Protein AF-A0A966WQD5-F1 (afdb_monomer_lite)

Secondary structure (DSSP, 8-state):
-----PPPHHHHHHHHHHHHHHS-GGGGGGGS-TT-EEEE---TTS--EEEESHHHHHHHHHHS--S--PPTT----

pLDDT: mean 83.61, std 13.79, range [42.41, 97.31]

Radius of gyration: 16.54 Å; chains: 1; bounding box: 48×32×35 Å

Foldseek 3Di:
DDDPPDPPPVVVVVVLVVVCVPDDLVCNLVSDDQFDWDWDPPPPPNDTDIFTGSVRVSVVVVPDDPDDDDPPPDDDD

Structure (mmCIF, N/CA/C/O backbone):
data_AF-A0A966WQD5-F1
#
_entry.id   AF-A0A966WQD5-F1
#
loop_
_atom_site.group_PDB
_atom_site.id
_atom_site.type_symbol
_atom_site.label_atom_id
_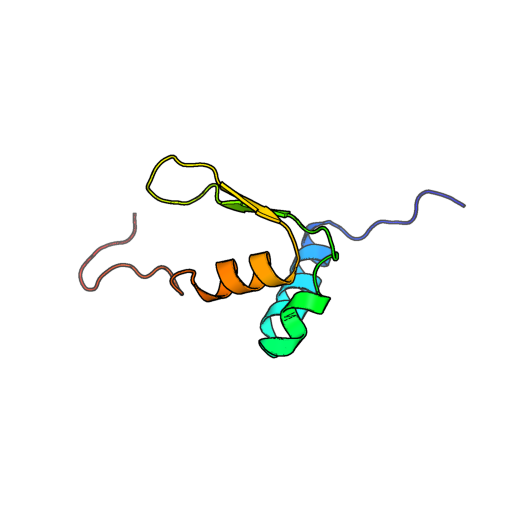atom_site.label_alt_id
_atom_site.label_comp_id
_atom_site.label_asym_id
_atom_site.label_entity_id
_atom_site.label_seq_id
_atom_site.pdbx_PDB_ins_code
_atom_site.Cartn_x
_atom_site.Cartn_y
_atom_site.Cartn_z
_atom_site.occupancy
_atom_site.B_iso_or_equiv
_atom_site.auth_seq_id
_atom_site.auth_comp_id
_atom_site.auth_asym_id
_atom_site.auth_atom_id
_atom_site.pdbx_PDB_model_num
ATOM 1 N N . MET A 1 1 ? 35.320 -5.581 -7.404 1.00 42.41 1 MET A N 1
ATOM 2 C CA . MET A 1 1 ? 34.138 -4.737 -7.672 1.00 42.41 1 MET A CA 1
ATOM 3 C C . MET A 1 1 ? 33.334 -4.735 -6.381 1.00 42.41 1 MET A C 1
ATOM 5 O O . MET A 1 1 ? 32.694 -5.732 -6.078 1.00 42.41 1 MET A O 1
ATOM 9 N N . ASN A 1 2 ? 33.560 -3.730 -5.533 1.00 45.44 2 ASN A N 1
ATOM 10 C CA . ASN A 1 2 ? 33.088 -3.713 -4.145 1.00 45.44 2 ASN A CA 1
ATOM 11 C C . ASN A 1 2 ? 31.571 -3.520 -4.078 1.00 45.44 2 ASN A C 1
ATOM 13 O O . ASN A 1 2 ? 30.994 -2.970 -5.013 1.00 45.44 2 ASN A O 1
ATOM 17 N N . ALA A 1 3 ? 30.961 -4.002 -2.989 1.00 55.91 3 ALA A N 1
ATOM 18 C CA . ALA A 1 3 ? 29.547 -3.850 -2.663 1.00 55.91 3 ALA A CA 1
ATOM 19 C C . ALA A 1 3 ? 29.052 -2.455 -3.067 1.00 55.91 3 ALA A C 1
ATOM 21 O O . ALA A 1 3 ? 29.504 -1.456 -2.513 1.00 55.91 3 ALA A O 1
ATOM 22 N N . ILE A 1 4 ? 28.211 -2.414 -4.102 1.00 60.59 4 ILE A N 1
ATOM 23 C CA . ILE A 1 4 ? 27.683 -1.181 -4.680 1.00 60.59 4 ILE A CA 1
ATOM 24 C C . ILE A 1 4 ? 27.068 -0.353 -3.561 1.00 60.59 4 ILE A C 1
ATOM 26 O O . ILE A 1 4 ? 26.293 -0.883 -2.764 1.00 60.59 4 ILE A O 1
ATOM 30 N N . ASP A 1 5 ? 27.459 0.917 -3.526 1.00 75.50 5 ASP A N 1
ATOM 31 C CA . ASP A 1 5 ? 26.948 1.977 -2.666 1.00 75.50 5 ASP A CA 1
ATOM 32 C C . ASP A 1 5 ? 25.414 1.985 -2.761 1.00 75.50 5 ASP A C 1
ATOM 34 O O . ASP A 1 5 ? 24.817 2.521 -3.698 1.00 75.50 5 ASP A O 1
ATOM 38 N N . LYS A 1 6 ? 24.764 1.218 -1.882 1.00 78.31 6 LYS A N 1
ATOM 39 C CA . LYS A 1 6 ? 23.322 1.009 -1.939 1.00 78.31 6 LYS A CA 1
ATOM 40 C C . LYS A 1 6 ? 22.692 2.315 -1.467 1.00 78.31 6 LYS A C 1
ATOM 42 O O . LYS A 1 6 ? 23.020 2.747 -0.360 1.00 78.31 6 LYS A O 1
ATOM 47 N N . PRO A 1 7 ? 21.786 2.930 -2.248 1.00 82.94 7 PRO A N 1
ATOM 48 C CA . PRO A 1 7 ? 21.093 4.121 -1.790 1.00 82.94 7 PRO A CA 1
ATOM 49 C C . PRO A 1 7 ? 20.451 3.846 -0.423 1.00 82.94 7 PRO A C 1
ATOM 51 O O . PRO A 1 7 ? 19.984 2.722 -0.178 1.00 82.94 7 PRO A O 1
ATOM 54 N N . PRO A 1 8 ? 20.436 4.842 0.480 1.00 92.38 8 PRO A N 1
ATOM 55 C CA . PRO A 1 8 ? 19.832 4.669 1.789 1.00 92.38 8 PRO A CA 1
ATOM 56 C C . PRO A 1 8 ? 18.383 4.214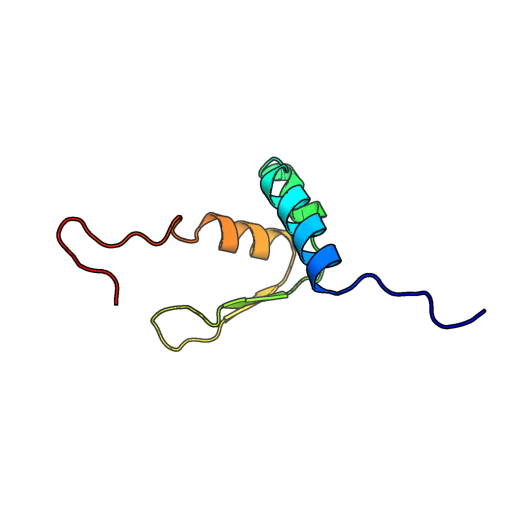 1.613 1.00 92.38 8 PRO A C 1
ATOM 58 O O . PRO A 1 8 ? 17.684 4.662 0.702 1.00 92.38 8 PRO A O 1
ATOM 61 N N . ALA A 1 9 ? 17.933 3.304 2.478 1.00 91.81 9 ALA A N 1
ATOM 62 C CA . ALA A 1 9 ? 16.606 2.697 2.368 1.00 91.81 9 ALA A CA 1
ATOM 63 C C . ALA A 1 9 ? 15.485 3.748 2.301 1.00 91.81 9 ALA A C 1
ATOM 65 O O . ALA A 1 9 ? 14.512 3.557 1.580 1.00 91.81 9 ALA A O 1
ATOM 66 N N . GLU A 1 10 ? 15.665 4.874 2.993 1.00 93.94 10 GLU A N 1
ATOM 67 C CA . GLU A 1 10 ? 14.765 6.026 2.952 1.00 93.94 10 GLU A CA 1
ATOM 68 C C . GLU A 1 10 ? 14.626 6.621 1.545 1.00 93.94 10 GLU A C 1
ATOM 70 O O . GLU A 1 10 ? 13.508 6.826 1.083 1.00 93.94 10 GLU A O 1
ATOM 75 N N . ALA A 1 11 ? 15.732 6.830 0.825 1.00 95.00 11 ALA A N 1
ATOM 76 C CA . ALA A 1 11 ? 15.691 7.379 -0.529 1.00 95.00 11 ALA A CA 1
ATOM 77 C C . ALA A 1 11 ? 14.993 6.424 -1.508 1.00 95.00 11 ALA A C 1
ATOM 79 O O . ALA A 1 11 ? 14.201 6.857 -2.343 1.00 95.00 11 ALA A O 1
ATOM 80 N N . VAL A 1 12 ? 15.240 5.117 -1.372 1.00 95.06 12 VAL A N 1
ATOM 81 C CA . VAL A 1 12 ? 14.565 4.091 -2.185 1.00 95.06 12 VAL A CA 1
ATOM 82 C C . VAL A 1 12 ? 13.065 4.061 -1.891 1.00 95.06 12 VAL A C 1
ATOM 84 O O . VAL A 1 12 ? 12.255 4.000 -2.813 1.00 95.06 12 VAL A O 1
ATOM 87 N N . ALA A 1 13 ? 12.687 4.123 -0.613 1.00 92.94 13 ALA A N 1
ATOM 88 C CA . ALA A 1 13 ? 11.290 4.128 -0.198 1.00 92.94 13 ALA A CA 1
ATOM 89 C C . ALA A 1 13 ? 10.558 5.392 -0.671 1.00 92.94 13 ALA A C 1
ATOM 91 O O . ALA A 1 13 ? 9.443 5.285 -1.177 1.00 92.94 13 ALA A O 1
ATOM 92 N N . ALA A 1 14 ? 11.191 6.565 -0.562 1.00 95.06 14 ALA A N 1
ATOM 93 C CA . ALA A 1 14 ? 10.640 7.827 -1.046 1.00 95.06 14 ALA A CA 1
ATOM 94 C C . ALA A 1 14 ? 10.389 7.780 -2.560 1.00 95.06 14 ALA A C 1
ATOM 96 O O . ALA A 1 14 ? 9.278 8.050 -3.008 1.00 95.06 14 ALA A O 1
ATOM 97 N N . GLN A 1 15 ? 11.375 7.320 -3.337 1.00 96.00 15 GLN A N 1
ATOM 98 C CA . GLN A 1 15 ? 11.232 7.168 -4.785 1.00 96.00 15 GLN A CA 1
ATOM 99 C C . GLN A 1 15 ? 10.088 6.214 -5.162 1.00 96.00 15 GLN A C 1
ATOM 101 O O . GLN A 1 15 ? 9.316 6.491 -6.081 1.00 96.00 15 GLN A O 1
ATOM 106 N N . TRP A 1 16 ? 9.974 5.081 -4.465 1.00 95.62 16 TRP A N 1
ATOM 107 C CA . TRP A 1 16 ? 8.887 4.132 -4.694 1.00 95.62 16 TRP A CA 1
ATOM 108 C C . TRP A 1 16 ? 7.521 4.740 -4.349 1.00 95.62 16 TRP A C 1
ATOM 110 O O . TRP A 1 16 ? 6.565 4.569 -5.106 1.00 95.62 16 TRP A O 1
ATOM 120 N N . LEU A 1 17 ? 7.430 5.482 -3.242 1.00 95.44 17 LEU A N 1
ATOM 121 C CA . LEU A 1 17 ? 6.194 6.122 -2.799 1.00 95.44 17 LEU A CA 1
ATOM 122 C C . LEU A 1 17 ? 5.730 7.196 -3.790 1.00 95.44 17 LEU A C 1
ATOM 124 O O . LEU A 1 17 ? 4.544 7.256 -4.115 1.00 95.44 17 LEU A O 1
ATOM 128 N N . ASP A 1 18 ? 6.657 7.993 -4.320 1.00 97.06 18 ASP A N 1
ATOM 129 C CA . ASP A 1 18 ? 6.368 8.982 -5.360 1.00 97.06 18 ASP A CA 1
ATOM 130 C C . ASP A 1 18 ? 5.827 8.310 -6.628 1.00 97.06 18 ASP A C 1
ATOM 132 O O . ASP A 1 18 ? 4.797 8.726 -7.167 1.00 97.06 18 ASP A O 1
ATOM 136 N N . ALA A 1 19 ? 6.459 7.217 -7.069 1.00 97.31 19 ALA A N 1
ATOM 137 C CA . ALA A 1 19 ? 5.986 6.436 -8.210 1.00 97.31 19 ALA A CA 1
ATOM 138 C C . ALA A 1 19 ? 4.590 5.837 -7.963 1.00 97.31 19 ALA A C 1
ATOM 140 O O . ALA A 1 19 ? 3.729 5.891 -8.841 1.00 97.31 19 ALA A O 1
ATOM 141 N N . PHE A 1 20 ? 4.336 5.308 -6.763 1.00 94.88 20 PHE A N 1
ATOM 142 C CA . PHE A 1 20 ? 3.037 4.750 -6.384 1.00 94.88 20 PHE A CA 1
ATOM 143 C C . PHE A 1 20 ? 1.927 5.805 -6.367 1.00 94.88 20 PHE A C 1
ATOM 145 O O . PHE A 1 20 ? 0.829 5.561 -6.878 1.00 94.88 20 PHE A O 1
ATOM 152 N N . ASN A 1 21 ? 2.217 6.989 -5.827 1.00 92.62 21 ASN A N 1
ATOM 153 C CA . ASN A 1 21 ? 1.272 8.100 -5.767 1.00 92.62 21 ASN A CA 1
ATOM 154 C C . ASN A 1 21 ? 0.961 8.673 -7.156 1.00 92.62 21 ASN A C 1
ATOM 156 O O . ASN A 1 21 ? -0.184 9.045 -7.416 1.00 92.62 21 ASN A O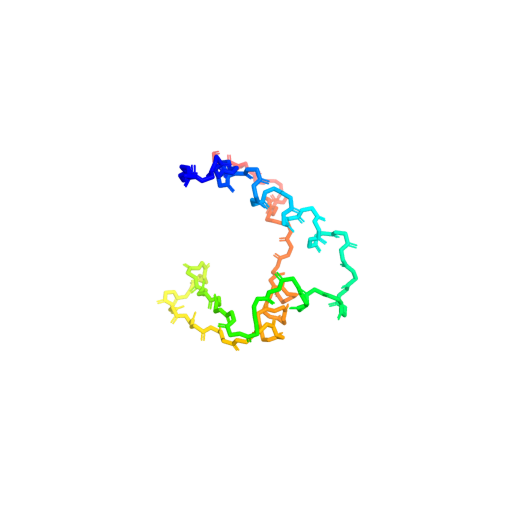 1
ATOM 160 N N . ALA A 1 22 ? 1.950 8.712 -8.052 1.00 95.94 22 ALA A N 1
ATOM 161 C CA . ALA A 1 22 ? 1.777 9.166 -9.429 1.00 95.94 22 ALA A CA 1
ATOM 162 C C . ALA A 1 22 ? 1.094 8.124 -10.337 1.00 95.94 22 ALA A C 1
ATOM 164 O O . ALA A 1 22 ? 0.500 8.484 -11.355 1.00 95.94 22 ALA A O 1
ATOM 165 N N . ALA A 1 23 ? 1.167 6.835 -9.995 1.00 96.44 23 ALA A N 1
ATOM 166 C CA . ALA A 1 23 ? 0.607 5.763 -10.807 1.00 96.44 23 ALA A CA 1
ATOM 167 C C . ALA A 1 23 ? -0.932 5.749 -10.793 1.00 96.44 23 ALA A C 1
ATOM 169 O O . ALA A 1 23 ? -1.585 5.792 -9.741 1.00 96.44 23 ALA A O 1
ATOM 170 N N . ALA A 1 24 ? -1.514 5.579 -11.984 1.00 95.88 24 ALA 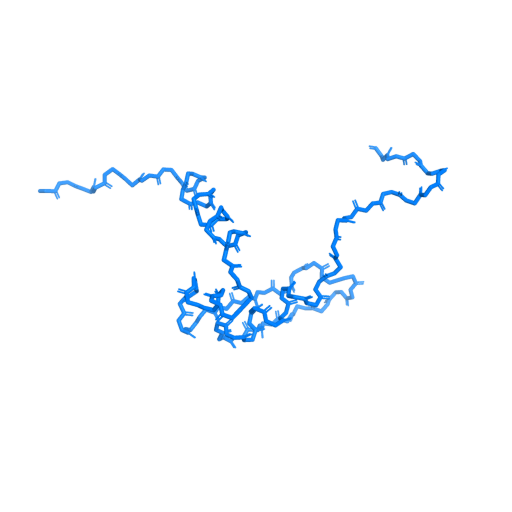A N 1
ATOM 171 C CA . ALA A 1 24 ? -2.933 5.277 -12.137 1.00 95.88 24 ALA A CA 1
ATOM 172 C C . ALA A 1 24 ? -3.289 3.964 -11.409 1.00 95.88 24 ALA A C 1
ATOM 174 O O . ALA A 1 24 ? -2.454 3.055 -11.374 1.00 95.88 24 ALA A O 1
ATOM 175 N N . PRO A 1 25 ? -4.519 3.804 -10.880 1.00 92.44 25 PRO A N 1
ATOM 176 C CA . PRO A 1 25 ? -4.904 2.609 -10.124 1.00 92.44 25 PRO A CA 1
ATOM 177 C C . PRO A 1 25 ? -4.599 1.283 -10.836 1.00 92.44 25 PRO A C 1
ATOM 179 O O . PRO A 1 25 ? -4.096 0.358 -10.207 1.00 92.44 25 PRO A O 1
ATOM 182 N N . SER A 1 26 ? -4.814 1.217 -12.153 1.00 92.88 26 SER A N 1
ATOM 183 C CA . SER A 1 26 ? -4.541 0.031 -12.977 1.00 92.88 26 SER A CA 1
ATOM 184 C C . SER A 1 26 ? -3.053 -0.300 -13.145 1.00 92.88 26 SER A C 1
ATOM 186 O O . SER A 1 26 ? -2.725 -1.416 -13.528 1.00 92.88 26 SER A O 1
ATOM 188 N N . ALA A 1 27 ? -2.149 0.648 -12.884 1.00 95.88 27 ALA A N 1
ATOM 189 C CA . ALA A 1 27 ? -0.704 0.480 -13.042 1.00 95.88 27 ALA A CA 1
ATOM 190 C C . ALA A 1 27 ? 0.019 0.174 -11.718 1.00 95.88 27 ALA A C 1
ATOM 192 O O . ALA A 1 27 ? 1.185 -0.214 -11.730 1.00 95.88 27 ALA A O 1
ATOM 193 N N . ARG A 1 28 ? -0.653 0.325 -10.569 1.00 94.88 28 ARG A N 1
ATOM 194 C CA . ARG A 1 28 ? -0.025 0.185 -9.243 1.00 94.88 28 ARG A CA 1
ATOM 195 C C . ARG A 1 28 ? 0.493 -1.220 -8.957 1.00 94.88 28 ARG A C 1
ATOM 197 O O . ARG A 1 28 ? 1.507 -1.346 -8.282 1.00 94.88 28 ARG A O 1
ATOM 204 N N . ALA A 1 29 ? -0.151 -2.260 -9.487 1.00 95.56 29 ALA A N 1
ATOM 205 C CA . ALA A 1 29 ? 0.284 -3.643 -9.281 1.00 95.56 29 ALA A CA 1
ATOM 206 C C . ALA A 1 29 ? 1.692 -3.900 -9.848 1.00 95.56 29 ALA A C 1
ATOM 208 O O . ALA A 1 29 ? 2.464 -4.647 -9.257 1.00 95.56 29 ALA A O 1
ATOM 209 N N . ALA A 1 30 ? 2.074 -3.206 -10.927 1.00 96.31 30 ALA A N 1
ATOM 210 C CA . ALA A 1 30 ? 3.396 -3.335 -11.541 1.00 96.31 30 ALA A CA 1
ATOM 211 C C . ALA A 1 30 ? 4.543 -2.767 -10.678 1.00 96.31 30 ALA A C 1
ATOM 213 O O . ALA A 1 30 ? 5.708 -3.018 -10.972 1.00 96.31 30 ALA A O 1
ATOM 214 N N . LEU A 1 31 ? 4.230 -2.007 -9.621 1.00 96.50 31 LEU A N 1
ATOM 215 C CA . LEU A 1 31 ? 5.214 -1.485 -8.664 1.00 96.50 31 LEU A CA 1
ATOM 216 C C . LEU A 1 31 ? 5.547 -2.478 -7.542 1.00 96.50 31 LEU A C 1
ATOM 218 O O . LEU A 1 31 ? 6.386 -2.181 -6.689 1.00 96.50 31 LEU A O 1
ATOM 222 N N . PHE A 1 32 ? 4.892 -3.638 -7.530 1.00 95.12 32 PHE A N 1
ATOM 223 C CA . PHE A 1 32 ? 5.155 -4.726 -6.601 1.00 95.12 32 PHE A CA 1
ATOM 224 C C . PHE A 1 32 ? 5.783 -5.911 -7.332 1.00 95.12 32 PHE A C 1
ATOM 226 O O . PHE A 1 32 ? 5.589 -6.111 -8.531 1.00 95.12 32 PHE A O 1
ATOM 233 N N . LEU A 1 33 ? 6.512 -6.738 -6.583 1.00 95.00 33 LEU A N 1
ATOM 234 C CA . LEU A 1 33 ? 6.871 -8.072 -7.053 1.00 95.00 33 LEU A CA 1
ATOM 235 C C . LEU A 1 33 ? 5.600 -8.917 -7.220 1.00 95.00 33 LEU A C 1
ATOM 237 O O . LEU A 1 33 ? 4.631 -8.743 -6.479 1.00 95.00 33 LEU A O 1
ATOM 241 N N . ALA A 1 34 ? 5.610 -9.851 -8.173 1.00 90.44 34 ALA A N 1
ATOM 242 C CA . ALA A 1 34 ? 4.459 -10.717 -8.436 1.00 90.44 34 ALA A CA 1
ATOM 243 C C . ALA A 1 34 ? 4.032 -11.516 -7.187 1.00 90.44 34 ALA A C 1
ATOM 245 O O . ALA A 1 34 ? 2.842 -11.712 -6.950 1.00 90.44 34 ALA A O 1
ATOM 246 N N . ASP A 1 35 ? 5.003 -11.910 -6.364 1.00 92.38 35 ASP A N 1
ATOM 247 C CA . ASP A 1 35 ? 4.857 -12.625 -5.096 1.00 92.38 35 ASP A CA 1
ATOM 248 C C . ASP A 1 35 ? 4.914 -11.696 -3.869 1.00 92.38 35 ASP A C 1
ATOM 250 O O . ASP A 1 35 ? 5.215 -12.134 -2.762 1.00 92.38 35 ASP A O 1
ATOM 254 N N . ALA A 1 36 ? 4.620 -10.402 -4.030 1.00 91.50 36 ALA A N 1
ATOM 255 C CA . ALA A 1 36 ? 4.606 -9.472 -2.908 1.00 91.50 36 ALA A CA 1
ATOM 256 C C . ALA A 1 36 ? 3.600 -9.891 -1.824 1.00 91.50 36 ALA A C 1
ATOM 258 O O . ALA A 1 36 ? 2.500 -10.370 -2.109 1.00 91.50 36 ALA A O 1
ATOM 259 N N . HIS A 1 37 ? 3.961 -9.635 -0.568 1.00 91.62 37 HIS A N 1
ATOM 260 C CA . HIS A 1 37 ? 3.114 -9.902 0.587 1.00 91.62 37 HIS A CA 1
ATOM 261 C C . HIS A 1 37 ? 2.918 -8.630 1.411 1.00 91.62 37 HIS A C 1
ATOM 263 O O . HIS A 1 37 ? 3.890 -7.973 1.783 1.00 91.62 37 HIS A O 1
ATOM 269 N N . ALA A 1 38 ? 1.670 -8.318 1.751 1.00 88.88 38 ALA A N 1
ATOM 270 C CA . ALA A 1 38 ? 1.339 -7.304 2.743 1.00 88.88 38 ALA A CA 1
ATOM 271 C C . ALA A 1 38 ? 0.861 -7.981 4.026 1.00 88.88 38 ALA A C 1
ATOM 273 O O . ALA A 1 38 ? 0.048 -8.907 3.994 1.00 88.88 38 ALA A O 1
ATOM 274 N N . ARG A 1 39 ? 1.362 -7.508 5.166 1.00 86.19 39 ARG A N 1
ATOM 275 C CA . ARG A 1 39 ? 0.843 -7.890 6.478 1.00 86.19 39 ARG A CA 1
ATOM 276 C C . ARG A 1 39 ? 0.051 -6.726 7.026 1.00 86.19 39 ARG A C 1
ATOM 278 O O . ARG A 1 39 ? 0.612 -5.654 7.245 1.00 86.19 39 ARG A O 1
ATOM 285 N N . ASP A 1 40 ? -1.234 -6.949 7.248 1.00 74.50 40 ASP A N 1
ATOM 286 C CA . ASP A 1 40 ? -2.033 -6.002 8.004 1.00 74.50 40 ASP A CA 1
ATOM 287 C C . ASP A 1 40 ? -1.690 -6.172 9.488 1.00 74.50 40 ASP A C 1
ATOM 289 O O . ASP A 1 40 ? -2.083 -7.146 10.129 1.00 74.50 40 ASP A O 1
ATOM 293 N N . VAL A 1 41 ? -0.857 -5.262 9.992 1.00 68.88 41 VAL A N 1
ATOM 294 C CA . VAL A 1 41 ? -0.434 -5.206 11.401 1.00 68.88 41 VAL A CA 1
ATOM 295 C C . VAL A 1 41 ? -1.195 -4.101 12.15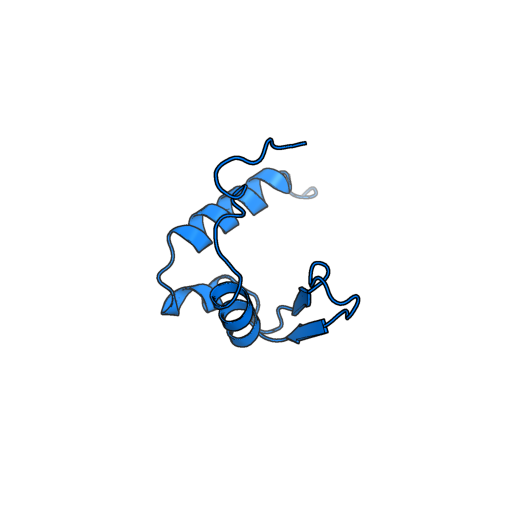0 1.00 68.88 41 VAL A C 1
ATOM 297 O O . VAL A 1 41 ? -1.058 -3.972 13.363 1.00 68.88 41 VAL A O 1
ATOM 300 N N . LEU A 1 42 ? -2.012 -3.302 11.450 1.00 60.91 42 LEU A N 1
ATOM 301 C CA . LEU A 1 42 ? -2.654 -2.099 11.994 1.00 60.91 42 LEU A CA 1
ATOM 302 C C . LEU A 1 42 ? -4.184 -2.169 12.027 1.00 60.91 42 LEU A C 1
ATOM 304 O O . LEU A 1 42 ? -4.834 -1.179 12.369 1.00 60.91 42 LEU A O 1
ATOM 308 N N . ALA A 1 43 ? -4.785 -3.319 11.739 1.00 50.53 43 ALA A N 1
ATOM 309 C CA . ALA A 1 43 ? -6.210 -3.481 11.937 1.00 50.53 43 ALA A CA 1
ATOM 310 C C . ALA A 1 43 ? -6.548 -3.471 13.434 1.00 50.53 43 ALA A C 1
ATOM 312 O O . ALA A 1 43 ? -6.085 -4.298 14.217 1.00 50.53 43 ALA A O 1
ATOM 313 N N . LEU A 1 44 ? -7.439 -2.556 13.798 1.00 53.06 44 LEU A N 1
ATOM 314 C CA . LEU A 1 44 ? -8.093 -2.316 15.090 1.00 53.06 44 LEU A CA 1
ATOM 315 C C . LEU A 1 44 ? -8.717 -3.559 15.790 1.00 53.06 44 LEU A C 1
ATOM 317 O O . LEU A 1 44 ? -9.429 -3.402 16.779 1.00 53.06 44 LEU A O 1
ATOM 321 N N . GLY A 1 45 ? -8.490 -4.779 15.292 1.00 58.94 45 GLY A N 1
ATOM 322 C CA . GLY A 1 45 ? -9.096 -6.037 15.731 1.00 58.94 45 GLY A CA 1
ATOM 323 C C . GLY A 1 45 ? -8.127 -7.123 16.213 1.00 58.94 45 GLY A C 1
ATOM 324 O O . GLY A 1 45 ? -8.578 -8.246 16.405 1.00 58.94 45 GLY A O 1
ATOM 325 N N . TRP A 1 46 ? -6.832 -6.834 16.413 1.00 67.56 46 TRP A N 1
ATOM 326 C CA . TRP A 1 46 ? -5.823 -7.813 16.884 1.00 67.56 46 TRP A CA 1
ATOM 327 C C . TRP A 1 46 ? -5.621 -9.042 15.972 1.00 67.56 46 TRP A C 1
ATOM 329 O O . TRP A 1 46 ? -4.981 -10.016 16.366 1.00 67.56 46 TRP A O 1
ATOM 339 N N . GLU A 1 47 ? -6.136 -9.004 14.743 1.00 73.44 47 GLU A N 1
ATOM 340 C CA . GLU A 1 47 ? -6.016 -10.085 13.769 1.00 73.44 47 GLU A CA 1
ATOM 341 C C . GLU A 1 47 ? -4.925 -9.749 12.746 1.00 73.44 47 GLU A C 1
ATOM 343 O O . GLU A 1 47 ? -5.059 -8.805 11.970 1.00 73.44 47 GLU A O 1
ATOM 348 N N . ILE A 1 48 ? -3.845 -10.534 12.732 1.00 79.00 48 ILE A N 1
ATOM 349 C CA . ILE A 1 48 ? -2.772 -10.392 11.742 1.00 79.00 48 ILE A CA 1
ATOM 350 C C . ILE A 1 48 ? -3.159 -11.180 10.493 1.00 79.00 48 ILE A C 1
ATOM 352 O O . ILE A 1 48 ? -3.192 -12.412 10.513 1.00 79.00 48 ILE A O 1
ATOM 356 N N . ARG A 1 49 ? -3.396 -10.478 9.383 1.00 83.38 49 ARG A N 1
ATOM 357 C CA . ARG A 1 49 ? -3.672 -11.096 8.078 1.00 83.38 49 ARG A CA 1
ATOM 358 C C . ARG A 1 49 ? -2.483 -10.925 7.141 1.00 83.38 49 ARG A C 1
ATOM 360 O O . ARG A 1 49 ? -1.877 -9.858 7.084 1.00 83.38 49 ARG A O 1
ATOM 367 N N . THR A 1 50 ? -2.160 -11.979 6.390 1.00 89.88 50 THR A N 1
ATOM 368 C CA . THR A 1 50 ? -1.188 -11.913 5.288 1.00 89.88 50 THR A CA 1
ATOM 369 C C . THR A 1 50 ? -1.939 -11.958 3.966 1.00 89.88 50 THR A C 1
ATOM 371 O O . THR A 1 50 ? -2.656 -12.917 3.692 1.00 89.88 50 THR A O 1
ATOM 374 N N . ILE A 1 51 ? -1.765 -10.920 3.157 1.00 92.00 51 ILE A N 1
ATOM 375 C CA . ILE A 1 51 ? -2.309 -10.796 1.809 1.00 92.00 51 ILE A CA 1
ATOM 376 C C . ILE A 1 51 ? -1.158 -11.040 0.837 1.00 92.00 51 ILE A C 1
ATOM 378 O O . ILE A 1 51 ? -0.089 -10.451 0.993 1.00 92.00 51 ILE A O 1
ATOM 382 N N . SER A 1 52 ? -1.367 -11.910 -0.147 1.00 94.25 52 SER A N 1
ATOM 383 C CA . SER A 1 52 ? -0.328 -12.349 -1.084 1.00 94.25 52 SER A CA 1
ATOM 384 C C . SER A 1 52 ? -0.715 -12.008 -2.517 1.00 94.25 52 SER A C 1
ATOM 386 O O . SER A 1 52 ? -1.865 -12.208 -2.903 1.00 94.25 52 SER A O 1
ATOM 388 N N . GLY A 1 53 ? 0.258 -11.555 -3.302 1.00 95.38 53 GLY A N 1
ATOM 389 C CA . GLY A 1 53 ? 0.100 -11.168 -4.700 1.00 95.38 53 GLY A CA 1
ATOM 390 C C . GLY A 1 53 ? -0.124 -9.666 -4.878 1.00 95.38 53 GLY A C 1
ATOM 391 O O . GLY A 1 53 ? -0.895 -9.045 -4.143 1.00 95.38 53 GLY A O 1
ATOM 392 N N . ALA A 1 54 ? 0.533 -9.089 -5.888 1.00 94.06 54 ALA A N 1
ATOM 393 C CA . ALA A 1 54 ? 0.509 -7.653 -6.178 1.00 94.06 54 ALA A CA 1
ATOM 394 C C . ALA A 1 54 ? -0.915 -7.076 -6.291 1.00 94.06 54 ALA A C 1
ATOM 396 O O . ALA A 1 54 ? -1.222 -6.058 -5.670 1.00 94.06 54 ALA A O 1
ATOM 397 N N . ASP A 1 55 ? -1.804 -7.752 -7.022 1.00 94.50 55 ASP A N 1
ATOM 398 C CA . ASP A 1 55 ? -3.186 -7.296 -7.217 1.00 94.50 55 ASP A CA 1
ATOM 399 C C . ASP A 1 55 ? -3.978 -7.273 -5.905 1.00 94.50 55 ASP A C 1
ATOM 401 O O . ASP A 1 55 ? -4.690 -6.310 -5.612 1.00 94.50 55 ASP A O 1
ATOM 405 N N . ALA A 1 56 ? -3.820 -8.309 -5.077 1.00 91.81 56 ALA A N 1
ATOM 406 C CA . ALA A 1 56 ? -4.496 -8.403 -3.788 1.00 91.81 56 ALA A CA 1
ATOM 407 C C . ALA A 1 56 ? -3.996 -7.325 -2.813 1.00 91.81 56 ALA A C 1
ATOM 409 O O . ALA A 1 56 ? -4.787 -6.741 -2.071 1.00 91.81 56 ALA A O 1
ATOM 410 N N . VAL A 1 57 ? -2.696 -7.018 -2.849 1.00 91.88 57 VAL A N 1
ATOM 411 C CA . VAL A 1 57 ? -2.102 -5.927 -2.065 1.00 91.88 57 VAL A CA 1
ATOM 412 C C . VAL A 1 57 ? -2.646 -4.569 -2.513 1.00 91.88 57 VAL A C 1
ATOM 414 O O . VAL A 1 57 ? -3.048 -3.767 -1.673 1.00 91.88 57 VAL A O 1
ATOM 417 N N . VAL A 1 58 ? -2.730 -4.303 -3.819 1.00 92.62 58 VAL A N 1
ATOM 418 C CA . VAL A 1 58 ? -3.307 -3.046 -4.328 1.00 92.62 58 VAL A CA 1
ATOM 419 C C . VAL A 1 58 ? -4.781 -2.910 -3.943 1.00 92.62 58 VAL A C 1
ATOM 421 O O . VAL A 1 58 ? -5.203 -1.826 -3.534 1.00 92.62 58 VAL A O 1
ATOM 424 N N . ALA A 1 59 ? -5.554 -3.996 -4.017 1.00 90.56 59 ALA A N 1
ATOM 425 C CA . ALA A 1 59 ? -6.955 -4.007 -3.604 1.00 90.56 59 ALA A CA 1
ATOM 426 C C . ALA A 1 59 ? -7.121 -3.696 -2.106 1.00 90.56 59 ALA A C 1
ATOM 428 O O . ALA A 1 59 ? -7.983 -2.895 -1.743 1.00 90.56 59 ALA A O 1
ATOM 429 N N . LEU A 1 60 ? -6.265 -4.267 -1.248 1.00 87.06 60 LEU A N 1
ATOM 430 C CA . LEU A 1 60 ? -6.222 -3.939 0.179 1.00 87.06 60 LEU A CA 1
ATOM 431 C C . LEU A 1 60 ? -5.975 -2.440 0.389 1.00 87.06 60 LEU A C 1
ATOM 433 O O . LEU A 1 60 ? -6.743 -1.787 1.090 1.00 87.06 60 LEU A O 1
ATOM 437 N N . LEU A 1 61 ? -4.930 -1.890 -0.239 1.00 86.38 61 LEU A N 1
ATOM 438 C CA . LEU A 1 61 ? -4.547 -0.484 -0.078 1.00 86.38 61 LEU A CA 1
ATOM 439 C C . LEU A 1 61 ? -5.638 0.482 -0.557 1.00 86.38 61 LEU A C 1
ATOM 441 O O . LEU A 1 61 ? -5.831 1.532 0.049 1.00 86.38 61 LEU A O 1
ATOM 445 N N . ALA A 1 62 ? -6.371 0.129 -1.615 1.00 86.69 62 ALA A N 1
ATOM 446 C CA . ALA A 1 62 ? -7.489 0.929 -2.113 1.00 86.69 62 ALA A CA 1
ATOM 447 C C . ALA A 1 62 ? -8.686 0.970 -1.144 1.00 86.69 62 ALA A C 1
ATOM 449 O O . ALA A 1 62 ? -9.453 1.931 -1.169 1.00 86.69 62 ALA A O 1
ATOM 450 N N . GLY A 1 63 ? -8.850 -0.061 -0.310 1.00 80.81 63 GLY A N 1
ATOM 451 C CA . GLY A 1 63 ? -9.910 -0.148 0.694 1.00 80.81 63 GLY A CA 1
ATOM 452 C C . GLY A 1 63 ? -9.568 0.506 2.033 1.00 80.81 63 GLY A C 1
ATOM 453 O O . GLY A 1 63 ? -10.449 0.625 2.887 1.00 80.81 63 GLY A O 1
ATOM 454 N N . LEU A 1 64 ? -8.315 0.926 2.241 1.00 77.50 64 LEU A N 1
ATOM 455 C CA . LEU A 1 64 ? -7.929 1.585 3.482 1.00 77.50 64 LEU A CA 1
ATOM 456 C C . LEU A 1 64 ? -8.594 2.965 3.582 1.00 77.50 64 LEU A C 1
ATOM 458 O O . LEU A 1 64 ? -8.638 3.708 2.595 1.00 77.50 64 LEU A O 1
ATOM 462 N N . PRO A 1 65 ? -9.102 3.340 4.770 1.00 71.44 65 PRO A N 1
ATOM 463 C CA . PRO A 1 65 ? -9.572 4.695 4.987 1.00 71.44 65 PRO A CA 1
ATOM 464 C C . PRO A 1 65 ? -8.429 5.670 4.686 1.00 71.44 65 PRO A C 1
ATOM 466 O O . PRO A 1 65 ? -7.280 5.442 5.065 1.00 71.44 65 PRO A O 1
ATOM 469 N N . GLY A 1 66 ? -8.756 6.750 3.973 1.00 72.25 66 GLY A N 1
ATOM 470 C CA . GLY A 1 66 ? -7.806 7.815 3.661 1.00 72.25 66 GLY A CA 1
ATOM 471 C C . GLY A 1 66 ? -7.355 8.583 4.909 1.00 72.25 66 GLY A C 1
ATOM 472 O O . GLY A 1 66 ? -7.497 8.110 6.032 1.00 72.25 66 GLY A O 1
ATO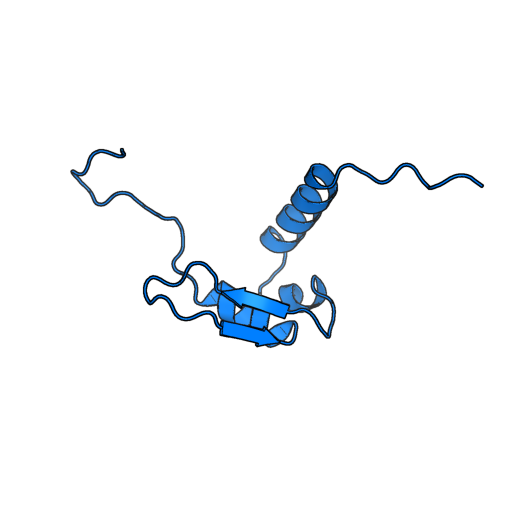M 473 N N . ALA A 1 67 ? -6.823 9.792 4.696 1.00 68.00 67 ALA A N 1
ATOM 474 C CA . ALA A 1 67 ? -6.233 10.649 5.729 1.00 68.00 67 ALA A CA 1
ATOM 475 C C . ALA A 1 67 ? -6.874 10.478 7.119 1.00 68.00 67 ALA A C 1
ATOM 477 O O . ALA A 1 67 ? -8.048 10.809 7.316 1.00 68.00 67 ALA A O 1
ATOM 478 N N . LEU A 1 68 ? -6.080 9.993 8.078 1.00 67.56 68 LEU A N 1
ATOM 479 C CA . LEU A 1 68 ? -6.480 9.946 9.475 1.00 67.56 68 LEU A CA 1
ATOM 480 C C . LEU A 1 68 ? -6.690 11.390 9.934 1.00 67.56 68 LEU A C 1
ATOM 482 O O . LEU A 1 68 ? -5.751 12.183 9.998 1.00 67.56 68 LEU A O 1
ATOM 486 N N . ARG A 1 69 ? -7.943 11.754 10.191 1.00 70.19 69 ARG A N 1
ATOM 487 C CA . ARG A 1 69 ? -8.311 13.094 10.641 1.00 70.19 69 ARG A CA 1
ATOM 488 C C . ARG A 1 69 ? -8.806 13.030 12.068 1.00 70.19 69 ARG A C 1
ATOM 490 O O . ARG A 1 69 ? -9.568 12.141 12.441 1.00 70.19 69 ARG A O 1
ATOM 497 N N . VAL A 1 70 ? -8.400 14.023 12.845 1.00 78.06 70 VAL A N 1
ATOM 498 C CA . VAL A 1 70 ? -9.003 14.287 14.145 1.00 78.06 70 VAL A CA 1
ATOM 499 C C . VAL A 1 70 ? -10.435 14.760 13.899 1.00 78.06 70 VAL A C 1
ATOM 501 O O . VAL A 1 70 ? -10.669 15.636 13.063 1.00 78.06 70 VAL A O 1
ATOM 504 N N . ALA A 1 71 ? -11.405 14.145 14.577 1.00 78.44 71 ALA A N 1
ATOM 505 C CA . ALA A 1 71 ? -12.800 14.555 14.458 1.00 78.44 71 ALA A CA 1
ATOM 506 C C . ALA A 1 71 ? -12.958 16.031 14.864 1.00 78.44 71 ALA A C 1
ATOM 508 O O . ALA A 1 71 ? -12.275 16.507 15.773 1.00 78.44 71 ALA A O 1
ATOM 509 N N . ALA A 1 72 ? -13.855 16.757 14.192 1.00 83.56 72 ALA A N 1
ATOM 510 C CA . ALA A 1 72 ? -14.070 18.177 14.459 1.00 83.56 72 ALA A CA 1
ATOM 511 C C . ALA A 1 72 ? -14.346 18.429 15.955 1.00 83.56 72 ALA A C 1
ATOM 513 O O . ALA A 1 72 ? -15.135 17.717 16.576 1.00 83.56 72 ALA A O 1
ATOM 514 N N . GLY A 1 73 ? -13.672 19.427 16.536 1.00 88.00 73 GLY A N 1
ATOM 515 C CA . GLY A 1 73 ? -13.791 19.761 17.961 1.00 88.00 73 GLY A CA 1
ATOM 516 C C . GLY A 1 73 ? -13.000 18.856 18.916 1.00 88.00 73 GLY A C 1
ATOM 517 O O . GLY A 1 73 ? -13.187 18.952 20.127 1.00 88.00 73 GLY A O 1
ATOM 518 N N . ARG A 1 74 ? -12.123 17.980 18.410 1.00 84.19 74 ARG A N 1
ATOM 519 C CA . ARG A 1 74 ? -11.195 17.183 19.228 1.00 84.19 74 ARG A CA 1
ATOM 520 C C . ARG A 1 74 ? -9.778 17.752 19.132 1.00 84.19 74 ARG A C 1
ATOM 522 O O . ARG A 1 74 ? -9.362 18.216 18.073 1.00 84.19 74 ARG A O 1
ATOM 529 N N . THR A 1 75 ? -9.035 17.688 20.231 1.00 78.62 75 THR A N 1
ATOM 530 C CA . THR A 1 75 ? -7.617 18.071 20.283 1.00 78.62 75 THR A CA 1
ATOM 531 C C . THR A 1 75 ? -6.753 16.843 19.962 1.00 78.62 75 THR A C 1
ATOM 533 O O . THR A 1 75 ? -7.028 15.780 20.528 1.00 78.62 75 THR A O 1
ATOM 536 N N . PRO A 1 76 ? -5.752 16.939 19.062 1.00 65.06 76 PRO A N 1
ATOM 537 C CA . PRO A 1 76 ? -4.747 15.887 18.897 1.00 65.06 76 PRO A CA 1
ATOM 538 C C . PRO A 1 76 ? -3.961 15.681 20.209 1.00 65.06 76 PRO A C 1
ATOM 540 O O . PRO A 1 76 ? -3.823 16.651 20.958 1.00 65.06 76 PRO A O 1
ATOM 543 N N . PRO A 1 77 ? -3.490 14.455 20.504 1.00 67.19 77 PRO A N 1
ATOM 544 C CA . PRO A 1 77 ? -2.656 14.184 21.675 1.00 67.19 77 PRO A CA 1
ATOM 545 C C . PRO A 1 77 ? -1.289 14.875 21.603 1.00 67.19 77 PRO A C 1
ATOM 547 O O . PRO A 1 77 ? -0.799 15.111 20.474 1.00 67.19 77 PRO A O 1
#

Sequence (77 aa):
MNAIDKPPAEAVAAQWLDAFNAAAPSARAALFLADAHARDVLALGWEIRTISGADAVVALLAGLPGALRVAAGRTPP